Protein AF-A0A3M9XNM0-F1 (afdb_monomer_lite)

Secondary structure (DSSP, 8-state):
-GGGT--HHHHHHHHGGGSPTT----HHHHHHHHTTSSPPPHHHHHHHHHHHT--HHHHS-TT----S-TTS-SEEEEE-TTS-EEEEE-S---HHHHHHHHHHHHHHHHHT---

Foldseek 3Di:
DVVVVDDLVNLQVLLVVLDDPPDGDDSVVVVCCVVVVDPDDPSVLVSSCVSVVHDSCVVQPDVNVPDPPPPDDQWDWDADPVRDIDIDHNDDDDPVVVVVVVVVVVVCVVVPDDD

Organism: NCBI:txid369798

Structure (mmCIF, N/CA/C/O backbone):
data_AF-A0A3M9XNM0-F1
#
_entry.id   AF-A0A3M9XNM0-F1
#
loop_
_atom_site.group_PDB
_atom_site.id
_atom_site.type_symbol
_atom_site.label_atom_id
_atom_site.label_alt_id
_atom_site.label_comp_id
_atom_site.label_asym_id
_atom_site.label_entity_id
_atom_site.label_seq_id
_atom_site.pdbx_PDB_ins_code
_atom_site.Cartn_x
_atom_site.Cartn_y
_atom_site.Cartn_z
_atom_site.occupancy
_atom_site.B_iso_or_equiv
_atom_site.auth_seq_id
_atom_site.auth_comp_id
_atom_site.auth_asym_id
_atom_site.auth_atom_id
_atom_site.pdbx_PDB_model_num
ATOM 1 N N . MET A 1 1 ? -15.547 0.146 7.737 1.00 72.88 1 MET A N 1
ATOM 2 C CA . MET A 1 1 ? -16.189 1.470 7.957 1.00 72.88 1 MET A CA 1
ATOM 3 C C . MET A 1 1 ? -17.700 1.354 8.047 1.00 72.88 1 MET A C 1
ATOM 5 O O . MET A 1 1 ? -18.236 1.717 9.085 1.00 72.88 1 MET A O 1
ATOM 9 N N . LEU A 1 2 ? -18.358 0.827 7.007 1.00 68.50 2 LEU A N 1
ATOM 10 C CA . LEU A 1 2 ? -19.819 0.687 6.947 1.00 68.50 2 LEU A CA 1
ATOM 11 C C . LEU A 1 2 ? -20.374 -0.175 8.091 1.00 68.50 2 LEU A C 1
ATOM 13 O O . LEU A 1 2 ? -21.287 0.258 8.779 1.00 68.50 2 LEU A O 1
ATOM 17 N N . GLU A 1 3 ? -19.723 -1.300 8.395 1.00 73.62 3 GLU A N 1
ATOM 18 C CA . GLU A 1 3 ? -20.096 -2.199 9.505 1.00 73.62 3 GLU A CA 1
ATOM 19 C C . GLU A 1 3 ? -20.043 -1.548 10.897 1.00 73.62 3 GLU A C 1
ATOM 21 O O . GLU A 1 3 ? -20.720 -1.989 11.816 1.00 73.62 3 GLU A O 1
ATOM 26 N N . ARG A 1 4 ? -19.239 -0.488 11.068 1.00 77.69 4 ARG A N 1
ATOM 27 C CA . ARG A 1 4 ? -19.101 0.246 12.340 1.00 77.69 4 ARG A CA 1
ATOM 28 C C . ARG A 1 4 ? -19.870 1.572 12.355 1.00 77.69 4 ARG A C 1
ATOM 30 O O . ARG A 1 4 ? -19.753 2.322 13.318 1.00 77.69 4 ARG A O 1
ATOM 37 N N . GLY A 1 5 ? -20.582 1.916 11.276 1.00 83.38 5 GLY A N 1
ATOM 38 C CA . GLY A 1 5 ? -21.243 3.219 11.120 1.00 83.38 5 GLY A CA 1
ATOM 39 C C . GLY A 1 5 ? -20.282 4.418 11.072 1.00 83.38 5 GLY A C 1
ATOM 40 O O . GLY A 1 5 ? -20.699 5.559 11.258 1.00 83.38 5 GLY A O 1
ATOM 41 N N . TRP A 1 6 ? -18.986 4.180 10.847 1.00 87.19 6 TRP A N 1
ATOM 42 C CA . TRP A 1 6 ? -17.961 5.225 10.875 1.00 87.19 6 TRP A CA 1
ATOM 43 C C . TRP A 1 6 ? -17.935 6.017 9.570 1.00 87.19 6 TRP A C 1
ATOM 45 O O . TRP A 1 6 ? -17.930 5.445 8.477 1.00 87.19 6 TRP A O 1
ATOM 55 N N . ARG A 1 7 ? -17.831 7.343 9.684 1.00 88.81 7 ARG A N 1
ATOM 56 C CA . ARG A 1 7 ? -17.584 8.272 8.575 1.00 88.81 7 ARG A CA 1
ATOM 57 C C . ARG A 1 7 ? -16.082 8.482 8.389 1.00 88.81 7 ARG A C 1
ATOM 59 O O . ARG A 1 7 ? -15.280 8.200 9.274 1.00 88.81 7 ARG A O 1
ATOM 66 N N . GLN A 1 8 ? -15.679 9.015 7.233 1.00 88.56 8 GLN A N 1
ATOM 67 C CA . GLN A 1 8 ? -14.254 9.206 6.899 1.00 88.56 8 GLN A CA 1
ATOM 68 C C . GLN A 1 8 ? -13.524 10.049 7.959 1.00 88.56 8 GLN A C 1
ATOM 70 O O . GLN A 1 8 ? -12.393 9.752 8.323 1.00 88.56 8 GLN A O 1
ATOM 75 N N . ARG A 1 9 ? -14.203 11.068 8.505 1.00 87.81 9 ARG A N 1
ATOM 76 C CA . ARG A 1 9 ? -13.687 11.904 9.599 1.00 87.81 9 ARG A CA 1
ATOM 77 C C . ARG A 1 9 ? -13.359 11.103 10.863 1.00 87.81 9 ARG A C 1
ATOM 79 O O . ARG A 1 9 ? -12.348 11.372 11.494 1.00 87.81 9 ARG A O 1
ATOM 86 N N . ASP A 1 10 ? -14.165 10.094 11.186 1.00 89.19 10 ASP A N 1
ATOM 87 C CA . ASP A 1 10 ? -13.993 9.303 12.405 1.00 89.19 10 ASP A CA 1
ATOM 88 C C . ASP A 1 10 ? -12.746 8.420 12.282 1.00 89.19 10 ASP A C 1
ATOM 90 O O . ASP A 1 10 ? -11.994 8.258 13.239 1.00 89.19 10 ASP A O 1
ATOM 94 N N . VAL A 1 11 ? -12.468 7.926 11.070 1.00 88.38 11 VAL A N 1
ATOM 95 C CA . VAL A 1 11 ? -11.233 7.192 10.764 1.00 88.38 11 VAL A CA 1
ATOM 96 C C . VAL A 1 11 ? -10.007 8.092 10.893 1.00 88.38 11 VAL A C 1
ATOM 98 O O . VAL A 1 11 ? -9.027 7.668 11.495 1.00 88.38 11 VAL A O 1
ATOM 101 N N . VAL A 1 12 ? -10.061 9.340 10.408 1.00 89.56 12 VAL A N 1
ATOM 102 C CA . VAL A 1 12 ? -8.967 10.313 10.606 1.00 89.56 12 VAL A CA 1
ATOM 103 C C . VAL A 1 12 ? -8.705 10.535 12.096 1.00 89.56 12 VAL A C 1
ATOM 105 O O . VAL A 1 12 ? -7.568 10.415 12.546 1.00 89.56 12 VAL A O 1
ATOM 108 N N . THR A 1 13 ? -9.755 10.793 12.881 1.00 89.31 13 THR A N 1
ATOM 109 C CA . THR A 1 13 ? -9.636 11.010 14.329 1.00 89.31 13 THR A CA 1
ATOM 110 C C . THR A 1 13 ? -9.050 9.793 15.045 1.00 89.31 13 THR A C 1
ATOM 112 O O . THR A 1 13 ? -8.193 9.946 15.911 1.00 89.31 13 THR A O 1
ATOM 115 N N . LYS A 1 14 ? -9.471 8.579 14.672 1.00 89.62 14 LYS A N 1
ATOM 116 C CA . LYS A 1 14 ? -8.953 7.327 15.246 1.00 89.62 14 LYS A CA 1
ATOM 117 C C . LYS A 1 14 ? -7.522 7.010 14.801 1.00 89.62 14 LYS A C 1
ATOM 119 O O . LYS A 1 14 ? -6.807 6.366 15.558 1.00 89.62 14 LYS A O 1
ATOM 124 N N . ALA A 1 15 ? -7.106 7.4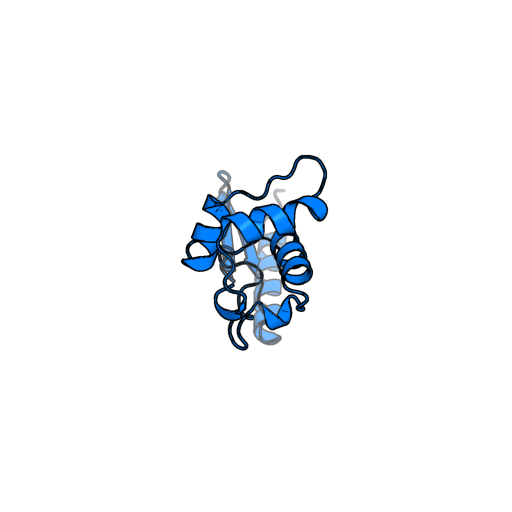43 13.611 1.00 89.12 15 ALA A N 1
ATOM 125 C CA . ALA A 1 15 ? -5.759 7.231 13.081 1.00 89.12 15 ALA A CA 1
ATOM 126 C C . ALA A 1 15 ? -4.716 8.179 13.694 1.00 89.12 15 ALA A C 1
ATOM 128 O O . ALA A 1 15 ? -3.543 7.821 13.786 1.00 89.12 15 ALA A O 1
ATOM 129 N N . GLN A 1 16 ? -5.139 9.367 14.141 1.00 87.12 16 GLN A N 1
ATOM 130 C CA . GLN A 1 16 ? -4.258 10.427 14.639 1.00 87.12 16 GLN A CA 1
ATOM 131 C C . GLN A 1 16 ? -3.247 9.995 15.725 1.00 87.12 16 GLN A C 1
ATOM 133 O O . GLN A 1 16 ? -2.092 10.412 15.625 1.00 87.12 16 GLN A O 1
ATOM 138 N N . PRO A 1 17 ? -3.603 9.156 16.721 1.00 86.88 17 PRO A N 1
ATOM 139 C CA . PRO A 1 17 ? -2.668 8.710 17.760 1.00 86.88 17 PRO A CA 1
ATOM 140 C C . PRO A 1 17 ? -1.556 7.783 17.253 1.00 86.88 17 PRO A C 1
ATOM 142 O O . PRO A 1 17 ? -0.540 7.629 17.921 1.00 86.88 17 PRO A O 1
ATOM 145 N N . PHE A 1 18 ? -1.744 7.149 16.094 1.00 86.69 18 PHE A N 1
ATOM 146 C CA . PHE A 1 18 ? -0.799 6.179 15.532 1.00 86.69 18 PHE A CA 1
ATOM 147 C C . PHE A 1 18 ? 0.143 6.797 14.494 1.00 86.69 18 PHE A C 1
ATOM 149 O O . PHE A 1 18 ? 0.989 6.099 13.936 1.00 86.69 18 PHE A O 1
ATOM 156 N N . LEU A 1 19 ? -0.006 8.092 14.201 1.00 83.88 19 LEU A N 1
ATOM 157 C CA . LEU A 1 19 ? 0.803 8.755 13.190 1.00 83.88 19 LEU A CA 1
ATOM 158 C C . LEU A 1 19 ? 2.188 9.144 13.718 1.00 83.88 19 LEU A C 1
ATOM 160 O O . LEU A 1 19 ? 2.302 9.653 14.834 1.00 83.88 19 LEU A O 1
ATOM 164 N N . PRO A 1 20 ? 3.239 9.009 12.888 1.00 81.69 20 PRO A N 1
ATOM 165 C CA . PRO A 1 20 ? 4.543 9.584 13.179 1.00 81.69 20 PRO A CA 1
ATOM 166 C C . PRO A 1 20 ? 4.460 11.107 13.365 1.00 81.69 20 PR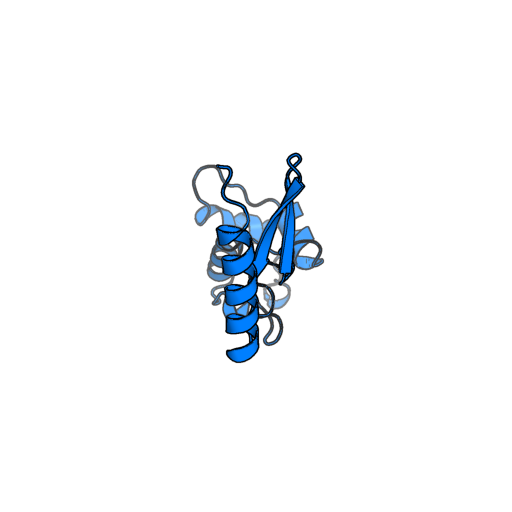O A C 1
ATOM 168 O O . PRO A 1 20 ? 3.667 11.767 12.678 1.00 81.69 20 PRO A O 1
ATOM 171 N N . PRO A 1 21 ? 5.325 11.701 14.207 1.00 71.00 21 PRO A N 1
ATOM 172 C CA . PRO A 1 21 ? 5.425 13.151 14.302 1.00 71.00 21 PRO A CA 1
ATOM 173 C C . PRO A 1 21 ? 5.721 13.732 12.910 1.00 71.00 21 PRO A C 1
ATOM 175 O O . PRO A 1 21 ? 6.629 13.270 12.223 1.00 71.00 21 PRO A O 1
ATOM 178 N N . LYS A 1 22 ? 4.944 14.748 12.505 1.00 77.00 22 LYS A N 1
ATOM 179 C CA . LYS A 1 22 ? 4.927 15.415 11.179 1.00 77.00 22 LYS A CA 1
ATOM 180 C C . LYS A 1 22 ? 4.083 14.764 10.071 1.00 77.00 22 LYS A C 1
ATOM 182 O O . LYS A 1 22 ? 3.946 15.387 9.020 1.00 77.00 22 LYS A O 1
ATOM 187 N N . ARG A 1 23 ? 3.461 13.594 10.267 1.00 78.25 23 ARG A N 1
ATOM 188 C CA . ARG A 1 23 ? 2.448 13.078 9.320 1.00 78.25 23 ARG A CA 1
ATOM 189 C C . ARG A 1 23 ? 1.037 13.486 9.737 1.00 78.25 23 ARG A C 1
ATOM 191 O O . ARG A 1 23 ? 0.719 13.565 10.921 1.00 78.25 23 ARG A O 1
ATOM 198 N N . LYS A 1 24 ? 0.179 13.718 8.743 1.00 78.56 24 LYS A N 1
ATOM 199 C CA . LYS A 1 24 ? -1.254 13.968 8.927 1.00 78.56 24 LYS A CA 1
ATOM 200 C C . LYS A 1 24 ? -2.050 12.980 8.090 1.00 78.56 24 LYS A C 1
ATOM 202 O O . LYS A 1 24 ? -1.728 12.750 6.928 1.00 78.56 24 LYS A O 1
ATOM 207 N N . PHE A 1 25 ? -3.093 12.414 8.686 1.00 80.19 25 PHE A N 1
ATOM 208 C CA . PHE A 1 25 ? -4.135 11.736 7.931 1.00 80.19 25 PHE A CA 1
ATOM 209 C C . PHE A 1 25 ? -5.144 12.779 7.483 1.00 80.19 25 PHE A C 1
ATOM 211 O O . PHE A 1 25 ? -5.720 13.479 8.312 1.00 80.19 25 PHE A O 1
ATOM 218 N N . GLU A 1 26 ? -5.393 12.867 6.184 1.00 85.38 26 GLU A N 1
ATOM 219 C CA . GLU A 1 26 ? -6.400 13.776 5.657 1.00 85.38 26 GLU A CA 1
ATOM 220 C C . GLU A 1 26 ? -7.595 13.017 5.092 1.00 85.38 26 GLU A C 1
ATOM 222 O O . GLU A 1 26 ? -7.473 11.926 4.534 1.00 85.38 26 GLU A O 1
ATOM 227 N N . ARG A 1 27 ? -8.781 13.626 5.199 1.00 86.19 27 ARG A N 1
ATOM 228 C CA . ARG A 1 27 ? -10.034 13.033 4.711 1.00 86.19 27 ARG A CA 1
ATOM 229 C C . ARG A 1 27 ? -9.970 12.704 3.216 1.00 86.19 27 ARG A C 1
ATOM 231 O O . ARG A 1 27 ? -10.528 11.697 2.785 1.00 86.19 27 ARG A O 1
ATOM 238 N N . HIS A 1 28 ? -9.288 13.545 2.438 1.00 85.38 28 HIS A N 1
ATOM 239 C CA . HIS A 1 28 ? -9.163 13.371 0.993 1.00 85.38 28 HIS A CA 1
ATOM 240 C C . HIS A 1 28 ? -8.394 12.086 0.633 1.00 85.38 28 HIS A C 1
ATOM 242 O O . HIS A 1 28 ? -8.764 11.419 -0.330 1.00 85.38 28 HIS A O 1
ATOM 248 N N . LEU A 1 29 ? -7.405 11.685 1.445 1.00 86.19 29 LEU A N 1
ATOM 249 C CA . LEU A 1 29 ? -6.663 10.435 1.259 1.00 86.19 29 LEU A CA 1
ATOM 250 C C . LEU A 1 29 ? -7.575 9.223 1.452 1.00 86.19 29 LEU A C 1
ATOM 252 O O . LEU A 1 29 ? -7.623 8.350 0.593 1.00 86.19 29 LEU A O 1
ATOM 256 N N . ILE A 1 30 ? -8.384 9.219 2.517 1.00 87.56 30 ILE A N 1
ATOM 257 C CA . ILE A 1 30 ? -9.352 8.140 2.768 1.00 87.56 30 ILE A CA 1
ATOM 258 C C . ILE A 1 30 ? -10.352 8.036 1.618 1.00 87.56 30 ILE A C 1
ATOM 260 O O . ILE A 1 30 ? -10.637 6.941 1.140 1.00 87.56 30 ILE A O 1
ATOM 264 N N . SER A 1 31 ? -10.864 9.172 1.140 1.00 86.12 31 SER A N 1
ATOM 265 C CA . SER A 1 31 ? -11.755 9.192 -0.021 1.00 86.12 31 SER A CA 1
ATOM 266 C C . SER A 1 31 ? -11.074 8.643 -1.280 1.00 86.12 31 SER A C 1
ATOM 268 O O . SER A 1 31 ? -11.708 7.937 -2.065 1.00 86.12 31 SER A O 1
ATOM 270 N N . SER A 1 32 ? -9.788 8.939 -1.475 1.00 84.75 32 SER A N 1
ATOM 271 C CA . SER A 1 32 ? -9.006 8.413 -2.594 1.00 84.75 32 SER A CA 1
ATOM 272 C C . SER A 1 32 ? -8.784 6.902 -2.506 1.00 84.75 32 SER A C 1
ATOM 274 O O . SER A 1 32 ? -8.772 6.240 -3.539 1.00 84.75 32 SER A O 1
ATOM 276 N N . TRP A 1 33 ? -8.622 6.353 -1.302 1.00 87.00 33 TRP A N 1
ATOM 277 C CA . TRP A 1 33 ? -8.444 4.913 -1.101 1.00 87.00 33 TRP A CA 1
ATOM 278 C C . TRP A 1 33 ? -9.752 4.147 -1.267 1.00 87.00 33 TRP A C 1
ATOM 280 O O . TRP A 1 33 ? -9.786 3.123 -1.936 1.00 87.00 33 TRP A O 1
ATOM 290 N N . LEU A 1 34 ? -10.854 4.680 -0.731 1.00 83.62 34 LEU A N 1
ATOM 291 C CA . LEU A 1 34 ? -12.182 4.074 -0.877 1.00 83.62 34 LEU A CA 1
ATOM 292 C C . LEU A 1 34 ? -12.671 4.056 -2.331 1.00 83.62 34 LEU A C 1
ATOM 294 O O . LEU A 1 34 ? -13.427 3.168 -2.706 1.00 83.62 34 LEU A O 1
ATOM 298 N N . SER A 1 35 ? -12.250 5.030 -3.141 1.00 82.69 35 SER A N 1
ATOM 299 C CA . SER A 1 35 ? -12.555 5.078 -4.578 1.00 82.69 35 SER A CA 1
ATOM 300 C C . SER A 1 35 ? -11.564 4.292 -5.443 1.00 82.69 35 SER A C 1
ATOM 302 O O . SER A 1 35 ? -11.717 4.276 -6.660 1.00 82.69 35 SER A O 1
ATOM 304 N N . GLY A 1 36 ? -10.532 3.681 -4.847 1.00 78.94 36 GLY A N 1
ATOM 305 C CA . GLY A 1 36 ? -9.501 2.934 -5.572 1.00 78.94 36 GLY A CA 1
ATOM 306 C C . GLY A 1 36 ? -8.579 3.792 -6.447 1.00 78.94 36 GLY A C 1
ATOM 307 O O . GLY A 1 36 ? -7.779 3.248 -7.198 1.00 78.94 36 GLY A O 1
ATOM 308 N N . ARG A 1 37 ? -8.653 5.129 -6.364 1.00 78.81 37 ARG A N 1
ATOM 309 C CA . ARG A 1 37 ? -7.813 6.035 -7.169 1.00 78.81 37 ARG A CA 1
ATOM 310 C C . ARG A 1 37 ? -6.338 5.957 -6.773 1.00 78.81 37 ARG A C 1
ATOM 312 O O . ARG A 1 37 ? -5.462 6.087 -7.620 1.00 78.81 37 ARG A O 1
ATOM 319 N N . HIS A 1 38 ? -6.079 5.761 -5.484 1.00 80.19 38 HIS A N 1
ATOM 320 C CA . HIS A 1 38 ? -4.743 5.546 -4.941 1.00 80.19 38 HIS A CA 1
ATOM 321 C C . HIS A 1 38 ? -4.801 4.459 -3.877 1.00 80.19 38 HIS A C 1
ATOM 323 O O . HIS A 1 38 ? -5.823 4.297 -3.215 1.00 80.19 38 HIS A O 1
ATOM 329 N N . MET A 1 39 ? -3.694 3.753 -3.678 1.00 80.25 39 MET A N 1
ATOM 330 C CA . MET A 1 39 ? -3.551 2.781 -2.600 1.00 80.25 39 MET A CA 1
ATOM 331 C C . MET A 1 39 ? -2.820 3.434 -1.414 1.00 80.25 39 MET A C 1
ATOM 333 O O . MET A 1 39 ? -1.943 4.278 -1.636 1.00 80.25 39 MET A O 1
ATOM 337 N N . PRO A 1 40 ? -3.172 3.110 -0.157 1.00 84.06 40 PRO A N 1
ATOM 338 C CA . PRO A 1 40 ? -2.399 3.576 0.986 1.00 84.06 40 PRO A CA 1
ATOM 339 C C . PRO A 1 40 ? -0.976 3.008 0.935 1.00 84.06 40 PRO A C 1
ATOM 341 O O . PRO A 1 40 ? -0.778 1.850 0.571 1.00 84.06 40 PRO A O 1
ATOM 344 N N . ASP A 1 41 ? 0.014 3.809 1.339 1.00 84.81 41 ASP A N 1
ATOM 345 C CA . ASP A 1 41 ? 1.372 3.306 1.561 1.00 84.81 41 ASP A CA 1
ATOM 346 C C . ASP A 1 41 ? 1.408 2.312 2.740 1.00 84.81 41 ASP A C 1
ATOM 348 O O . ASP A 1 41 ? 0.461 2.206 3.525 1.00 84.81 41 ASP A O 1
ATOM 352 N N . ARG A 1 42 ? 2.520 1.583 2.892 1.00 82.31 42 ARG A N 1
ATOM 353 C CA . ARG A 1 42 ? 2.664 0.556 3.938 1.00 82.31 42 ARG A CA 1
ATOM 354 C C . ARG A 1 42 ? 2.427 1.100 5.352 1.00 82.31 42 ARG A C 1
ATOM 356 O O . ARG A 1 42 ? 1.839 0.412 6.179 1.00 82.31 42 ARG A O 1
ATOM 363 N N . ILE A 1 43 ? 2.862 2.331 5.625 1.00 85.38 43 ILE A N 1
ATOM 364 C CA . ILE A 1 43 ? 2.682 2.982 6.931 1.00 85.38 43 ILE A CA 1
ATOM 365 C C . ILE A 1 43 ? 1.196 3.275 7.170 1.00 85.38 43 ILE A C 1
ATOM 367 O O . ILE A 1 43 ? 0.667 2.980 8.237 1.00 85.38 43 ILE A O 1
ATOM 371 N N . ASN A 1 44 ? 0.501 3.824 6.176 1.00 86.81 44 ASN A N 1
ATOM 372 C CA . ASN A 1 44 ? -0.921 4.129 6.257 1.00 86.81 44 ASN A CA 1
ATOM 373 C C . ASN A 1 44 ? -1.757 2.847 6.342 1.00 86.81 44 ASN A C 1
ATOM 375 O O . ASN A 1 44 ? -2.740 2.829 7.077 1.00 86.81 44 ASN A O 1
ATOM 379 N N . MET A 1 45 ? -1.358 1.771 5.657 1.00 87.62 45 MET A N 1
ATOM 380 C CA . MET A 1 45 ? -1.983 0.455 5.807 1.00 87.62 45 MET A CA 1
ATOM 381 C C . MET A 1 45 ? -1.828 -0.105 7.220 1.00 87.62 45 MET A C 1
ATOM 383 O O . MET A 1 45 ? -2.819 -0.555 7.788 1.00 87.62 45 MET A O 1
ATOM 387 N N . ASP A 1 46 ? -0.633 -0.032 7.811 1.00 88.31 46 ASP A N 1
ATOM 388 C CA . ASP A 1 46 ? -0.408 -0.468 9.197 1.00 88.31 46 ASP A CA 1
ATOM 389 C C . ASP A 1 46 ? -1.272 0.330 10.186 1.00 88.31 46 ASP A C 1
ATOM 391 O O . ASP A 1 46 ? -1.905 -0.226 11.082 1.00 88.31 46 ASP A O 1
ATOM 395 N N . ILE A 1 47 ? -1.386 1.641 9.978 1.00 89.44 47 ILE A N 1
ATOM 396 C CA . ILE A 1 47 ? -2.239 2.503 10.801 1.00 89.44 47 ILE A CA 1
ATOM 397 C C . ILE A 1 47 ? -3.716 2.130 10.647 1.00 89.44 47 ILE A C 1
ATOM 399 O O . ILE A 1 47 ? -4.424 2.012 11.646 1.00 89.44 47 ILE A O 1
ATOM 403 N N . LEU A 1 48 ? -4.197 1.914 9.419 1.00 89.19 48 LEU A N 1
ATOM 404 C CA . LEU A 1 48 ? -5.574 1.478 9.181 1.00 89.19 48 LEU A CA 1
ATOM 405 C C . LEU A 1 48 ? -5.840 0.114 9.830 1.00 89.19 48 LEU A C 1
ATOM 407 O O . LEU A 1 48 ? -6.892 -0.066 10.442 1.00 89.19 48 LEU A O 1
ATOM 411 N N . ALA A 1 49 ? -4.881 -0.810 9.760 1.00 89.75 49 ALA A N 1
ATOM 412 C CA . ALA A 1 49 ? -4.959 -2.126 10.388 1.00 89.75 49 ALA A CA 1
ATOM 413 C C . ALA A 1 49 ? -5.164 -1.986 11.905 1.00 89.75 49 ALA A C 1
ATOM 415 O O . ALA A 1 49 ? -6.136 -2.511 12.456 1.00 89.75 49 ALA A O 1
ATOM 416 N N . ARG A 1 50 ? -4.360 -1.139 12.563 1.00 89.12 50 ARG A N 1
ATOM 417 C CA . ARG A 1 50 ? -4.518 -0.806 13.992 1.00 89.12 50 ARG A CA 1
ATOM 418 C C . ARG A 1 50 ? -5.864 -0.153 14.306 1.00 89.12 50 ARG A C 1
ATOM 420 O O . ARG A 1 50 ? -6.513 -0.530 15.277 1.00 89.12 50 ARG A O 1
ATOM 427 N N . VAL A 1 51 ? -6.317 0.795 13.482 1.00 90.06 51 VAL A N 1
ATOM 428 C CA . VAL A 1 51 ? -7.599 1.503 13.674 1.00 90.06 51 VAL A CA 1
ATOM 429 C C . VAL A 1 51 ? -8.793 0.550 13.588 1.00 90.06 51 VAL A C 1
ATOM 431 O O . VAL A 1 51 ? -9.757 0.678 14.352 1.00 90.06 51 VAL A O 1
ATOM 434 N N . PHE A 1 52 ? -8.749 -0.411 12.667 1.00 88.69 52 PHE A N 1
ATOM 435 C CA . PHE A 1 52 ? -9.815 -1.395 12.506 1.00 88.69 52 PHE A CA 1
ATOM 436 C C . PHE A 1 52 ? -9.658 -2.617 13.416 1.00 88.69 52 PHE A C 1
ATOM 438 O O . PHE A 1 52 ? -10.637 -3.344 13.589 1.00 88.69 52 PHE A O 1
ATOM 445 N N . GLY A 1 53 ? -8.505 -2.792 14.067 1.00 87.94 53 GLY A N 1
ATOM 446 C CA . GLY A 1 53 ? -8.200 -3.980 14.866 1.00 87.94 53 GLY A CA 1
ATOM 447 C C . GLY A 1 53 ? -8.111 -5.232 13.994 1.00 87.94 53 GLY A C 1
ATOM 448 O O . GLY A 1 53 ? -8.609 -6.284 14.374 1.00 87.94 53 GLY A O 1
ATOM 449 N N . LYS A 1 54 ? -7.563 -5.074 12.791 1.00 87.62 54 LYS A N 1
ATOM 450 C CA . LYS A 1 54 ? -7.421 -6.103 11.762 1.00 87.62 54 LYS A CA 1
ATOM 451 C C . LYS A 1 54 ? -5.951 -6.222 11.371 1.00 87.62 54 LYS A C 1
ATOM 453 O O . LYS A 1 54 ? -5.173 -5.311 11.645 1.00 87.62 54 LYS A O 1
ATOM 458 N N . THR A 1 55 ? -5.562 -7.311 10.723 1.00 84.69 55 THR A N 1
ATOM 459 C CA . THR A 1 55 ? -4.246 -7.397 10.080 1.00 84.69 55 THR A CA 1
ATOM 460 C C . THR A 1 55 ? -4.266 -6.667 8.734 1.00 84.69 55 THR A C 1
ATOM 462 O O . THR A 1 55 ? -5.330 -6.391 8.180 1.00 84.69 55 THR A O 1
ATOM 465 N N . ILE A 1 56 ? -3.092 -6.336 8.183 1.00 82.25 56 ILE A N 1
ATOM 466 C CA . ILE A 1 56 ? -3.008 -5.750 6.832 1.00 82.25 56 ILE A CA 1
ATOM 467 C C . ILE A 1 56 ? -3.603 -6.714 5.793 1.00 82.25 56 ILE A C 1
ATOM 469 O O . ILE A 1 56 ? -4.273 -6.260 4.870 1.00 82.25 56 ILE A O 1
ATOM 473 N N . ALA A 1 57 ? -3.414 -8.026 5.977 1.00 80.06 57 ALA A N 1
ATOM 474 C CA . ALA A 1 57 ? -3.993 -9.048 5.111 1.00 80.06 57 ALA A CA 1
ATOM 475 C C . ALA A 1 57 ? -5.528 -8.985 5.106 1.00 80.06 57 ALA A C 1
ATOM 477 O O . ALA A 1 57 ? -6.123 -9.032 4.043 1.00 80.06 57 ALA A O 1
ATOM 478 N N . ASP A 1 58 ? -6.171 -8.745 6.251 1.00 82.12 58 ASP A N 1
ATOM 479 C CA . ASP A 1 58 ? -7.638 -8.634 6.330 1.00 82.12 58 ASP A CA 1
ATOM 480 C C . ASP A 1 58 ? -8.202 -7.345 5.701 1.00 82.12 58 ASP A C 1
ATOM 482 O O . ASP A 1 58 ? -9.415 -7.215 5.506 1.00 82.12 58 ASP A O 1
ATOM 486 N N . LEU A 1 59 ? -7.354 -6.336 5.472 1.00 78.81 59 LEU A N 1
ATOM 487 C CA . LEU A 1 59 ? -7.745 -5.083 4.817 1.00 78.81 59 LEU A CA 1
ATOM 488 C C . LEU A 1 59 ? -7.643 -5.157 3.294 1.00 78.81 59 LEU A C 1
ATOM 490 O O . LEU A 1 59 ? -8.214 -4.309 2.606 1.00 78.81 59 LEU A O 1
ATOM 494 N N . VAL A 1 60 ? -6.911 -6.141 2.782 1.00 73.81 60 VAL A N 1
ATOM 495 C CA . VAL A 1 60 ? -6.695 -6.364 1.359 1.00 73.81 60 VAL A CA 1
ATOM 496 C C . VAL A 1 60 ? -7.519 -7.595 0.978 1.00 73.81 60 VAL A C 1
ATOM 498 O O . VAL A 1 60 ? -7.258 -8.666 1.508 1.00 73.81 60 VAL A O 1
ATOM 501 N N . PRO A 1 61 ? -8.528 -7.486 0.097 1.00 63.09 61 PRO A N 1
ATOM 502 C CA . PRO A 1 61 ? -9.328 -8.645 -0.293 1.00 63.09 61 PRO A CA 1
ATOM 503 C C . PRO A 1 61 ? -8.431 -9.796 -0.766 1.00 63.09 61 PRO A C 1
ATOM 505 O O . PRO A 1 61 ? -7.471 -9.549 -1.501 1.00 63.09 61 PRO A O 1
ATOM 508 N N . GLU A 1 62 ? -8.728 -11.040 -0.382 1.00 50.38 62 GLU A N 1
ATOM 509 C CA . GLU A 1 62 ? -8.026 -12.213 -0.917 1.00 50.38 62 GLU A CA 1
ATOM 510 C C . GLU A 1 62 ? -8.149 -12.203 -2.453 1.00 50.38 62 GLU A C 1
ATOM 512 O O . GLU A 1 62 ? -9.246 -12.147 -3.004 1.00 50.38 62 GLU A O 1
ATOM 517 N N . GLY A 1 63 ? -7.008 -12.130 -3.147 1.00 48.66 63 GLY A N 1
ATOM 518 C CA . GLY A 1 63 ? -6.927 -11.877 -4.596 1.00 48.66 63 GLY A CA 1
ATOM 519 C C . GLY A 1 63 ? -6.469 -10.464 -4.993 1.00 48.66 63 GLY A C 1
ATOM 520 O O . GLY A 1 63 ? -6.138 -10.237 -6.151 1.00 48.66 63 GLY A O 1
ATOM 521 N N . SER A 1 64 ? -6.367 -9.529 -4.042 1.00 48.41 64 SER A N 1
ATOM 522 C CA . SER A 1 64 ? -5.767 -8.191 -4.221 1.00 48.41 64 SER A CA 1
ATOM 523 C C . SER A 1 64 ? -4.294 -8.129 -3.778 1.00 48.41 64 SER A C 1
ATOM 525 O O . SER A 1 64 ? -3.681 -7.063 -3.788 1.00 48.41 64 SER A O 1
ATOM 527 N N . ALA A 1 65 ? -3.697 -9.277 -3.426 1.00 41.72 65 ALA A N 1
ATOM 528 C CA . ALA A 1 65 ? -2.279 -9.433 -3.078 1.00 41.72 65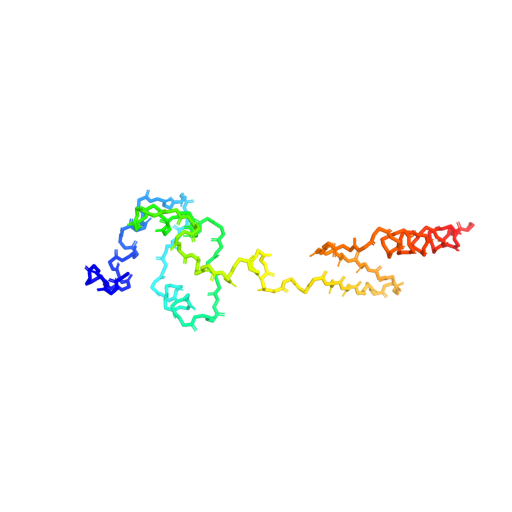 ALA A CA 1
ATOM 529 C C . ALA A 1 65 ? -1.318 -9.322 -4.285 1.00 41.72 65 ALA A C 1
ATOM 531 O O . ALA A 1 65 ? -0.167 -9.737 -4.212 1.00 41.72 65 ALA A O 1
ATOM 532 N N . THR A 1 66 ? -1.763 -8.728 -5.389 1.00 43.91 66 THR A N 1
ATOM 533 C CA . THR A 1 66 ? -0.951 -8.380 -6.565 1.00 43.91 66 THR A CA 1
ATOM 534 C C . THR A 1 66 ? -0.642 -6.887 -6.607 1.00 43.91 66 THR A C 1
ATOM 536 O O . THR A 1 66 ? -0.590 -6.288 -7.674 1.00 43.91 66 THR A O 1
ATOM 539 N N . VAL A 1 67 ? -0.454 -6.244 -5.450 1.00 44.41 67 VAL A N 1
ATOM 540 C CA . VAL A 1 67 ? -0.114 -4.817 -5.400 1.00 44.41 67 VAL A CA 1
ATOM 541 C C . VAL A 1 67 ? 0.793 -4.465 -4.221 1.00 44.41 67 VAL A C 1
ATOM 543 O O . VAL A 1 67 ? 0.533 -3.547 -3.446 1.00 44.41 67 VAL A O 1
ATOM 546 N N . ILE A 1 68 ? 1.927 -5.145 -4.096 1.00 45.66 68 ILE A N 1
ATOM 547 C CA . ILE A 1 68 ? 3.103 -4.459 -3.556 1.00 45.66 68 ILE A CA 1
ATOM 548 C C . ILE A 1 68 ? 3.636 -3.626 -4.733 1.00 45.66 68 ILE A C 1
ATOM 550 O O . ILE A 1 68 ? 4.458 -4.088 -5.505 1.00 45.66 68 ILE A O 1
ATOM 554 N N . GLY A 1 69 ? 3.054 -2.433 -4.934 1.00 42.78 69 GLY A N 1
ATOM 555 C CA . GLY A 1 69 ? 3.525 -1.436 -5.908 1.00 42.78 69 GLY A CA 1
ATOM 556 C C . GLY A 1 69 ? 2.821 -1.376 -7.276 1.00 42.78 69 GLY A C 1
ATOM 557 O O . GLY A 1 69 ? 3.492 -1.422 -8.298 1.00 42.78 69 GLY A O 1
ATOM 558 N N . GLN A 1 70 ? 1.498 -1.180 -7.368 1.00 42.22 70 GLN A N 1
ATOM 559 C CA . GLN A 1 70 ? 0.880 -0.836 -8.668 1.00 42.22 70 GLN A CA 1
ATOM 560 C C . GLN A 1 70 ? 1.148 0.631 -8.982 1.00 42.22 70 GLN A C 1
ATOM 562 O O . GLN A 1 70 ? 0.606 1.558 -8.385 1.00 42.22 70 GLN A O 1
ATOM 567 N N . GLY A 1 71 ? 2.064 0.779 -9.922 1.00 43.41 71 GLY A N 1
ATOM 568 C CA . GLY A 1 71 ? 2.795 1.973 -10.304 1.00 43.41 71 GLY A CA 1
ATOM 569 C C . GLY A 1 71 ? 4.178 1.540 -10.792 1.00 43.41 71 GLY A C 1
ATOM 570 O O . GLY A 1 71 ? 4.684 2.069 -11.779 1.00 43.41 71 GLY A O 1
ATOM 571 N N . GLU A 1 72 ? 4.738 0.491 -10.185 1.00 48.69 72 GLU A N 1
ATOM 572 C CA . GLU A 1 72 ? 5.905 -0.202 -10.700 1.00 48.69 72 GLU A CA 1
ATOM 573 C C . GLU A 1 72 ? 5.430 -1.251 -11.710 1.00 48.69 72 GLU A C 1
ATOM 575 O O . GLU A 1 72 ? 4.863 -2.282 -11.362 1.00 48.69 72 GLU A O 1
ATOM 580 N N . LYS A 1 73 ? 5.610 -0.975 -13.004 1.00 53.91 73 LYS A N 1
ATOM 581 C CA . LYS A 1 73 ? 5.512 -2.032 -14.017 1.00 53.91 73 LYS A CA 1
ATOM 582 C C . LYS A 1 73 ? 6.446 -3.173 -13.584 1.00 53.91 73 LYS A C 1
ATOM 584 O O . LYS A 1 73 ? 7.584 -2.887 -13.221 1.00 53.91 73 LYS A O 1
ATOM 589 N N . ALA A 1 74 ? 6.003 -4.431 -13.678 1.00 62.66 74 ALA A N 1
ATOM 590 C CA . ALA A 1 74 ? 6.829 -5.620 -13.391 1.00 62.66 74 ALA A CA 1
ATOM 591 C C . ALA A 1 74 ? 8.178 -5.606 -14.144 1.00 62.66 74 ALA A C 1
ATOM 593 O O . ALA A 1 74 ? 9.168 -6.195 -13.714 1.00 62.66 74 ALA A O 1
ATOM 594 N N . ILE A 1 75 ? 8.210 -4.871 -15.258 1.00 69.81 75 ILE A N 1
ATOM 595 C CA . ILE A 1 75 ? 9.395 -4.536 -16.033 1.00 69.81 75 ILE A CA 1
ATOM 596 C C . ILE A 1 75 ? 9.457 -3.012 -16.161 1.00 69.81 75 ILE A C 1
ATOM 598 O O . ILE A 1 75 ? 8.591 -2.399 -16.793 1.00 69.81 75 ILE A O 1
ATOM 602 N N . GLN A 1 76 ? 10.486 -2.393 -15.590 1.00 74.19 76 GLN A N 1
ATOM 603 C CA . GLN A 1 76 ? 10.764 -0.969 -15.762 1.00 74.19 76 GLN A CA 1
ATOM 604 C C . GLN A 1 76 ? 12.023 -0.776 -16.592 1.00 74.19 76 GLN A C 1
ATOM 606 O O . GLN A 1 76 ? 13.058 -1.376 -16.312 1.00 74.19 76 GLN A O 1
ATOM 611 N N . MET A 1 77 ? 11.943 0.116 -17.574 1.00 75.19 77 MET A N 1
ATOM 612 C CA . MET A 1 77 ? 13.087 0.555 -18.360 1.00 75.19 77 MET A CA 1
ATOM 613 C C . MET A 1 77 ? 13.172 2.078 -18.295 1.00 75.19 77 MET A C 1
ATOM 615 O O . MET A 1 77 ? 12.198 2.762 -18.609 1.00 75.19 77 MET A O 1
ATOM 619 N N . SER A 1 78 ? 14.328 2.606 -17.902 1.00 73.56 78 SER A N 1
ATOM 620 C CA . SER A 1 78 ? 14.639 4.033 -17.988 1.00 73.56 78 SER A CA 1
ATOM 621 C C . SER A 1 78 ? 15.833 4.247 -18.908 1.00 73.56 78 SER A C 1
ATOM 623 O O . SER A 1 78 ? 16.839 3.555 -18.800 1.00 73.56 78 SER A O 1
ATOM 625 N N . ILE A 1 79 ? 15.710 5.190 -19.840 1.00 75.31 79 ILE A N 1
ATOM 626 C CA . ILE A 1 79 ? 16.769 5.538 -20.792 1.00 75.31 79 ILE A CA 1
ATOM 627 C C . ILE A 1 79 ? 17.409 6.838 -20.306 1.00 75.31 79 ILE A C 1
ATOM 629 O O . ILE A 1 79 ? 16.723 7.843 -20.123 1.00 75.31 79 ILE A O 1
ATOM 633 N N . ALA A 1 80 ? 18.711 6.807 -20.056 1.00 75.38 80 ALA A N 1
ATOM 634 C CA . ALA A 1 80 ? 19.507 7.981 -19.753 1.00 75.38 80 ALA A CA 1
ATOM 635 C C . ALA A 1 80 ? 19.860 8.737 -21.043 1.00 75.38 80 ALA A C 1
ATOM 637 O O . ALA A 1 80 ? 19.957 8.169 -22.131 1.00 75.38 80 ALA A O 1
ATOM 638 N N . THR A 1 81 ? 20.096 10.040 -20.917 1.00 72.00 81 THR A N 1
ATOM 639 C CA . THR A 1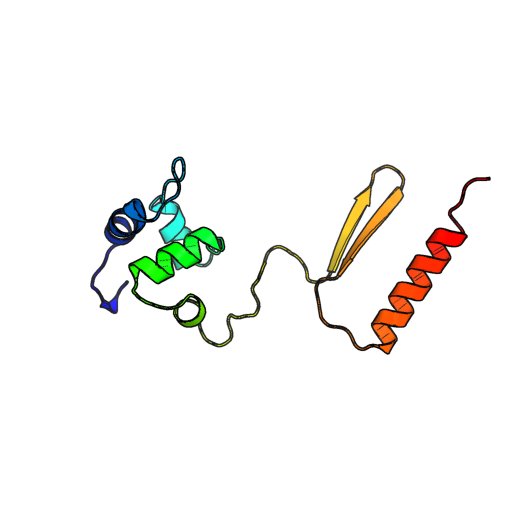 81 ? 20.418 10.942 -22.037 1.00 72.00 81 THR A CA 1
ATOM 640 C C . THR A 1 81 ? 21.725 10.603 -22.756 1.00 72.00 81 THR A C 1
ATOM 642 O O . THR A 1 81 ? 21.929 11.039 -23.882 1.00 72.00 81 THR A O 1
ATOM 645 N N . ASN A 1 82 ? 22.590 9.792 -22.146 1.00 76.31 82 ASN A N 1
ATOM 646 C CA . ASN A 1 82 ? 23.817 9.265 -22.749 1.00 76.31 82 ASN A CA 1
ATOM 647 C C . ASN A 1 82 ? 23.591 7.990 -23.591 1.00 76.31 82 ASN A C 1
ATOM 649 O O . ASN A 1 82 ? 24.554 7.301 -23.916 1.00 76.31 82 ASN A O 1
ATOM 653 N N . GLY A 1 83 ? 22.337 7.634 -23.890 1.00 73.31 83 GLY A N 1
ATOM 654 C CA . GLY A 1 83 ? 21.991 6.454 -24.685 1.00 73.31 83 GLY A CA 1
ATOM 655 C C . GLY A 1 83 ? 22.060 5.126 -23.924 1.00 73.31 83 GLY A C 1
ATOM 656 O O . GLY A 1 83 ? 21.838 4.077 -24.521 1.00 73.31 83 GLY A O 1
ATOM 657 N N . THR A 1 84 ? 22.338 5.143 -22.615 1.00 76.00 84 THR A N 1
ATOM 658 C CA . THR A 1 84 ? 22.304 3.933 -21.779 1.00 76.00 84 THR A CA 1
ATOM 659 C C . THR A 1 84 ? 20.905 3.692 -21.224 1.00 76.00 84 THR A C 1
ATOM 661 O O . THR A 1 84 ? 20.173 4.636 -20.934 1.00 76.00 84 THR A O 1
ATOM 664 N N . ALA A 1 85 ? 20.515 2.429 -21.061 1.00 76.62 85 ALA A N 1
ATOM 665 C CA . ALA A 1 85 ? 19.234 2.060 -20.470 1.00 76.62 85 ALA A CA 1
ATOM 666 C C . ALA A 1 85 ? 19.438 1.251 -19.185 1.00 76.62 85 ALA A C 1
ATOM 668 O O . ALA A 1 85 ? 20.315 0.392 -19.109 1.00 76.62 85 ALA A O 1
ATOM 669 N N . ARG A 1 86 ? 18.606 1.508 -18.176 1.00 77.62 86 ARG A N 1
ATOM 670 C CA . ARG A 1 86 ? 18.513 0.722 -16.947 1.00 77.62 86 ARG A CA 1
ATOM 671 C C . ARG A 1 86 ? 17.229 -0.094 -16.978 1.00 77.62 86 ARG A C 1
ATOM 673 O O . ARG A 1 86 ? 16.145 0.470 -17.089 1.00 77.62 86 ARG A O 1
ATOM 680 N N . LEU A 1 87 ? 17.367 -1.410 -16.846 1.00 80.62 87 LEU A N 1
ATOM 681 C CA . LEU A 1 87 ? 16.263 -2.365 -16.766 1.00 80.62 87 LEU A CA 1
ATOM 682 C C . LEU A 1 87 ? 16.130 -2.870 -15.319 1.00 80.62 87 LEU A C 1
ATOM 684 O O . LEU A 1 87 ? 17.114 -3.326 -14.739 1.00 80.62 87 LEU A O 1
ATOM 688 N N . LYS A 1 88 ? 14.933 -2.780 -14.731 1.00 82.00 88 LYS A N 1
ATOM 689 C CA . LYS A 1 88 ? 14.570 -3.370 -13.430 1.00 82.00 88 LYS A CA 1
ATOM 690 C C . LYS A 1 88 ? 13.448 -4.379 -13.666 1.00 82.00 88 LYS A C 1
ATOM 692 O O . LYS A 1 88 ? 12.428 -4.029 -14.258 1.00 82.00 88 LYS A O 1
ATOM 697 N N . LEU A 1 89 ? 13.651 -5.607 -13.205 1.00 82.31 89 LEU A N 1
ATOM 698 C CA . LEU A 1 89 ? 12.668 -6.687 -13.247 1.00 82.31 89 LEU A CA 1
ATOM 699 C C . LEU A 1 89 ? 12.279 -7.002 -11.805 1.00 82.31 89 LEU A C 1
ATOM 701 O O . LEU A 1 89 ? 13.159 -7.293 -10.999 1.00 82.31 89 LEU A O 1
ATOM 705 N N . ASP A 1 90 ? 10.993 -6.897 -11.485 1.00 81.62 90 ASP A N 1
ATOM 706 C CA . ASP A 1 90 ? 10.450 -7.189 -10.153 1.00 81.62 90 ASP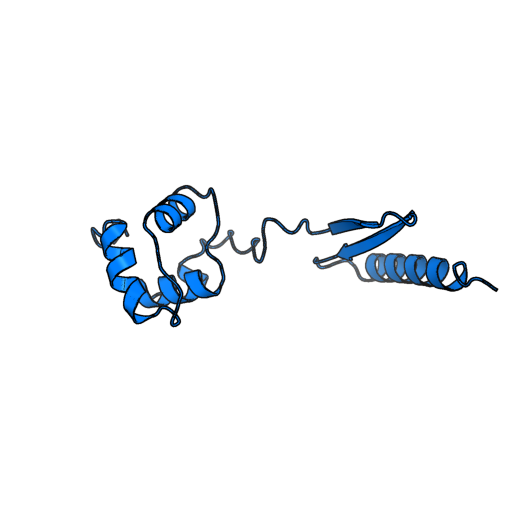 A CA 1
ATOM 707 C C . ASP A 1 90 ? 9.333 -8.229 -10.283 1.00 81.62 90 ASP A C 1
ATOM 709 O O . ASP A 1 90 ? 8.147 -7.958 -10.098 1.00 81.62 90 ASP A O 1
ATOM 713 N N . MET A 1 91 ? 9.724 -9.410 -10.764 1.00 79.25 91 MET A N 1
ATOM 714 C CA . MET A 1 91 ? 8.842 -10.550 -10.987 1.00 79.25 91 MET A CA 1
ATOM 715 C C . MET A 1 91 ? 9.623 -11.862 -10.928 1.00 79.25 91 MET A C 1
ATOM 717 O O . MET A 1 91 ? 10.821 -11.896 -11.218 1.00 79.25 91 MET A O 1
ATOM 721 N N . GLU A 1 92 ? 8.930 -12.949 -10.600 1.00 79.06 92 GLU A N 1
ATOM 722 C CA . GLU A 1 92 ? 9.479 -14.299 -10.707 1.00 79.06 92 GLU A CA 1
ATOM 723 C C . GLU A 1 92 ? 9.539 -14.731 -12.178 1.00 79.06 92 GLU A C 1
ATOM 725 O O . GLU A 1 92 ? 8.601 -14.515 -12.950 1.00 79.06 92 GLU A O 1
ATOM 730 N N . LEU A 1 93 ? 10.660 -15.335 -12.572 1.00 82.56 93 LEU A N 1
ATOM 731 C CA . LEU A 1 93 ? 10.906 -15.813 -13.929 1.00 82.56 93 LEU A CA 1
ATOM 732 C C . LEU A 1 93 ? 11.355 -17.278 -13.899 1.00 82.56 93 LEU A C 1
ATOM 734 O O . LEU A 1 93 ? 12.059 -17.677 -12.965 1.00 82.56 93 LEU A O 1
ATOM 738 N N . PRO A 1 94 ? 11.027 -18.066 -14.938 1.00 92.12 94 PRO A N 1
ATOM 739 C CA . PRO A 1 94 ? 11.670 -19.350 -15.176 1.00 92.12 94 PRO A CA 1
ATOM 740 C C . PRO A 1 94 ? 13.202 -19.213 -15.197 1.00 92.12 94 PRO A C 1
ATOM 742 O O . PRO A 1 94 ? 13.748 -18.229 -15.708 1.00 92.12 94 PRO A O 1
ATOM 745 N N . ALA A 1 95 ? 13.902 -20.189 -14.614 1.00 87.00 95 ALA A N 1
ATOM 746 C CA . ALA A 1 95 ? 15.348 -20.113 -14.398 1.00 87.00 95 ALA A CA 1
ATOM 747 C C . ALA A 1 95 ? 16.144 -19.957 -15.707 1.00 87.00 95 ALA A C 1
ATOM 749 O O . ALA A 1 95 ? 17.123 -19.214 -15.757 1.00 87.00 95 ALA A O 1
ATOM 750 N N . ASP A 1 96 ? 15.703 -20.609 -16.779 1.00 89.62 96 ASP A N 1
ATOM 751 C CA . ASP A 1 96 ? 16.273 -20.502 -18.122 1.00 89.62 96 ASP A CA 1
ATOM 752 C C . ASP A 1 96 ? 16.163 -19.077 -18.688 1.00 89.62 96 ASP A C 1
ATOM 754 O O . ASP A 1 96 ? 17.135 -18.548 -19.232 1.00 89.62 96 ASP A O 1
ATOM 758 N N . VAL A 1 97 ? 15.022 -18.414 -18.486 1.00 88.81 97 VAL A N 1
ATOM 759 C CA . VAL A 1 97 ? 14.798 -17.024 -18.907 1.00 88.81 97 VAL A CA 1
ATOM 760 C C . VAL A 1 97 ? 15.680 -16.059 -18.107 1.00 88.81 97 VAL A C 1
ATOM 762 O O . VAL A 1 97 ? 16.315 -15.175 -18.687 1.00 88.81 97 VAL A O 1
ATOM 765 N N . ALA A 1 98 ? 15.790 -16.247 -16.788 1.00 88.00 98 ALA A N 1
ATOM 766 C CA . ALA A 1 98 ? 16.655 -15.424 -15.940 1.00 88.00 98 ALA A CA 1
ATOM 767 C C . ALA A 1 98 ? 18.137 -15.532 -16.349 1.00 88.00 98 ALA A C 1
ATOM 769 O O . ALA A 1 98 ? 18.843 -14.522 -16.430 1.00 88.00 98 ALA A O 1
ATOM 770 N N . VAL A 1 99 ? 18.599 -16.746 -16.672 1.00 90.25 99 VAL A N 1
ATOM 771 C CA . VAL A 1 99 ? 19.966 -16.994 -17.156 1.00 90.25 99 VAL A CA 1
ATOM 772 C C . VAL A 1 99 ? 20.220 -16.302 -18.497 1.00 90.25 99 VAL A C 1
ATOM 774 O O . VAL A 1 99 ? 21.269 -15.679 -18.662 1.00 90.25 99 VAL A O 1
ATOM 777 N N . GLN A 1 100 ? 19.269 -16.340 -19.434 1.00 91.12 100 GLN A N 1
ATOM 778 C CA . GLN A 1 100 ? 19.405 -15.651 -20.724 1.00 91.12 100 GLN A CA 1
ATOM 779 C C . GLN A 1 100 ? 19.513 -14.130 -20.560 1.00 91.12 100 GLN A C 1
ATOM 781 O O . GLN A 1 100 ? 20.377 -13.503 -21.176 1.00 91.12 100 GLN A O 1
ATOM 786 N N . ILE A 1 101 ? 18.692 -13.535 -19.689 1.00 86.75 101 ILE A N 1
ATOM 787 C CA . ILE A 1 101 ? 18.737 -12.095 -19.397 1.00 86.75 101 ILE A CA 1
ATOM 788 C C . ILE A 1 101 ? 20.088 -11.710 -18.778 1.00 86.75 101 ILE A C 1
ATOM 790 O O . ILE A 1 101 ? 20.703 -10.729 -19.202 1.00 86.75 101 ILE A O 1
ATOM 794 N N . MET A 1 102 ? 20.593 -12.503 -17.825 1.00 85.19 102 MET A N 1
ATOM 795 C CA . MET A 1 102 ? 21.918 -12.278 -17.236 1.00 85.19 102 MET A CA 1
ATOM 796 C C . MET A 1 102 ? 23.042 -12.394 -18.270 1.00 85.19 102 MET A C 1
ATOM 798 O O . MET A 1 102 ? 23.939 -11.551 -18.291 1.00 85.19 102 MET A O 1
ATOM 802 N N . ALA A 1 103 ? 22.994 -13.402 -19.144 1.00 89.19 103 ALA A N 1
ATOM 803 C CA . ALA A 1 103 ? 24.001 -13.601 -20.183 1.00 89.19 103 ALA A CA 1
ATOM 804 C C . ALA A 1 103 ? 24.042 -12.425 -21.175 1.00 89.19 103 ALA A C 1
ATOM 806 O O . ALA A 1 103 ? 25.124 -11.948 -21.525 1.00 89.19 103 ALA A O 1
ATOM 807 N N . LEU A 1 104 ? 22.873 -11.913 -21.579 1.00 86.00 104 LEU A N 1
ATOM 808 C CA . LEU A 1 104 ? 22.767 -10.734 -22.441 1.00 86.00 104 LEU A CA 1
ATOM 809 C C . LEU A 1 104 ? 23.345 -9.484 -21.766 1.00 86.00 104 LEU A C 1
ATOM 811 O O . LEU A 1 104 ? 24.157 -8.791 -22.379 1.00 86.00 104 LEU A O 1
ATOM 815 N N . ALA A 1 105 ? 23.005 -9.242 -20.496 1.00 84.38 105 ALA A N 1
ATOM 816 C CA . ALA A 1 105 ? 23.514 -8.099 -19.736 1.00 84.38 105 ALA A CA 1
ATOM 817 C C . ALA A 1 105 ? 25.047 -8.141 -19.565 1.00 84.38 105 ALA A C 1
ATOM 819 O O . ALA A 1 105 ? 25.731 -7.129 -19.745 1.00 84.38 105 ALA A O 1
ATOM 820 N N . GLN A 1 106 ? 25.606 -9.321 -19.277 1.00 82.75 106 GLN A N 1
ATOM 821 C CA . GLN A 1 106 ? 27.054 -9.515 -19.138 1.00 82.75 106 GLN A CA 1
ATOM 822 C C . GLN A 1 106 ? 27.803 -9.327 -20.461 1.00 82.75 106 GLN A C 1
ATOM 824 O O . GLN A 1 106 ? 28.896 -8.756 -20.468 1.00 82.75 106 GLN A O 1
ATOM 829 N N . LYS A 1 107 ? 27.224 -9.774 -21.583 1.00 79.81 107 LYS A N 1
ATOM 830 C CA . LYS A 1 107 ? 27.804 -9.569 -22.916 1.00 79.81 107 LYS A CA 1
ATOM 831 C C . LYS A 1 107 ? 27.921 -8.077 -23.235 1.00 79.81 107 LYS A C 1
ATOM 833 O O . LYS A 1 107 ? 29.008 -7.609 -23.555 1.00 79.81 107 LYS A O 1
ATOM 838 N N . THR A 1 108 ? 26.851 -7.309 -23.019 1.00 70.31 108 THR A N 1
ATOM 839 C CA . THR A 1 108 ? 26.869 -5.850 -23.221 1.00 70.31 108 THR A CA 1
ATOM 840 C C . THR A 1 108 ? 27.833 -5.109 -22.290 1.00 70.31 108 THR A C 1
ATOM 842 O O . THR A 1 108 ? 28.390 -4.089 -22.681 1.00 70.31 108 THR A O 1
ATOM 845 N N . GLN A 1 109 ? 28.087 -5.619 -21.078 1.00 69.12 109 GLN A N 1
ATOM 846 C CA . GLN A 1 109 ? 29.071 -5.033 -20.162 1.00 69.12 109 GLN A CA 1
ATOM 847 C C . GLN A 1 109 ? 30.520 -5.305 -20.600 1.00 69.12 109 GLN A C 1
ATOM 849 O O . GLN A 1 109 ? 31.391 -4.459 -20.394 1.00 69.12 109 GLN A O 1
ATOM 854 N N . LYS A 1 110 ? 30.790 -6.471 -21.201 1.00 62.47 110 LYS A N 1
ATOM 855 C CA . LYS A 1 110 ? 32.116 -6.806 -21.743 1.00 62.47 110 LYS A CA 1
ATOM 856 C C . LYS A 1 110 ? 32.436 -6.031 -23.022 1.00 62.47 110 LYS A C 1
ATOM 858 O O . LYS A 1 110 ? 33.571 -5.592 -23.166 1.00 62.47 110 LYS A O 1
ATOM 863 N N . ASP A 1 111 ? 31.445 -5.817 -23.885 1.00 60.44 111 ASP A N 1
ATOM 864 C CA . ASP A 1 111 ? 31.615 -5.094 -25.154 1.00 60.44 111 ASP A CA 1
ATOM 865 C C . ASP A 1 111 ? 31.597 -3.556 -24.988 1.00 60.44 111 ASP A C 1
ATOM 867 O O . ASP A 1 111 ? 32.034 -2.829 -25.875 1.00 60.44 111 ASP A O 1
ATOM 871 N N . GLY A 1 112 ? 31.122 -3.040 -23.847 1.00 52.78 112 GLY A N 1
ATOM 872 C CA . GLY A 1 112 ? 31.002 -1.605 -23.552 1.00 52.78 112 GLY A CA 1
ATOM 873 C C . GLY A 1 112 ? 32.172 -0.976 -22.786 1.00 52.78 112 GLY A C 1
ATOM 874 O O . GLY A 1 112 ? 32.017 0.125 -22.259 1.00 52.78 112 GLY A O 1
ATOM 875 N N . LYS A 1 113 ? 33.321 -1.653 -22.662 1.00 43.34 113 LYS A N 1
ATOM 876 C CA . LYS A 1 113 ? 34.512 -1.081 -22.015 1.00 43.34 113 LYS A CA 1
ATOM 877 C C . LYS A 1 113 ? 35.222 -0.153 -23.017 1.00 43.34 113 LYS A C 1
ATOM 879 O O . LYS A 1 113 ? 35.778 -0.676 -23.982 1.00 43.34 113 LYS A O 1
ATOM 884 N N . PRO A 1 114 ? 35.220 1.185 -22.841 1.00 44.59 114 PRO A N 1
ATOM 885 C CA . PRO A 1 114 ? 36.101 2.030 -23.635 1.00 44.59 114 PRO A CA 1
ATOM 886 C C . PRO A 1 114 ? 37.550 1.636 -23.322 1.00 44.59 114 PRO A C 1
ATOM 888 O O . PRO A 1 114 ? 37.901 1.434 -22.153 1.00 44.59 114 PRO A O 1
ATOM 891 N N . ALA A 1 115 ? 38.339 1.454 -24.381 1.00 42.09 115 ALA A N 1
ATOM 892 C CA . ALA A 1 115 ? 39.795 1.428 -24.304 1.00 42.09 115 ALA A CA 1
ATOM 893 C C . ALA A 1 115 ? 40.326 2.782 -23.815 1.00 42.09 115 ALA A C 1
ATOM 895 O O . ALA A 1 115 ? 39.676 3.810 -24.123 1.00 42.09 115 ALA A O 1
#

InterPro domains:
  IPR001387 Cro/C1-type, helix-turn-helix domain [PS50943] (30-59)

Radius of gyration: 21.28 Å; chains: 1; bounding box: 61×36×43 Å

pLDDT: mean 76.95, std 14.12, range [41.72, 92.12]

Sequence (115 aa):
MLERGWRQRDVVTKAQPFLPPKRKFERHLISSWLS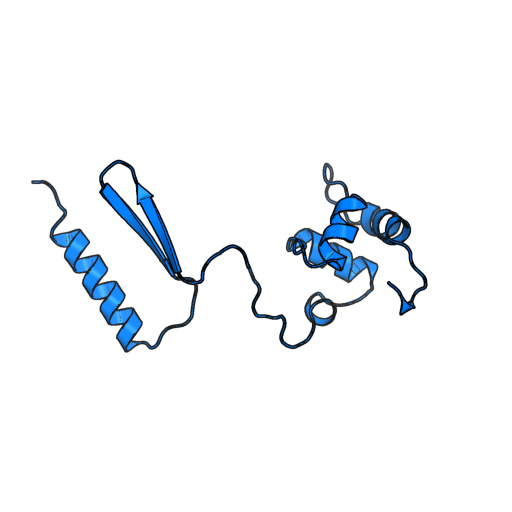GRHMPDRINMDILARVFGKTIADLVPEGSATVIGQGEKAIQMSIATNGTARLKLDMELPADVAVQIMALAQKTQKDGKPA